Protein AF-A0A7S1Y3G5-F1 (afdb_monomer_lite)

Organism: NCBI:txid210454

pLDDT: mean 79.41, std 17.82, range [39.38, 94.56]

Structure (mmCIF, N/CA/C/O backbone):
data_AF-A0A7S1Y3G5-F1
#
_entry.id   AF-A0A7S1Y3G5-F1
#
loop_
_atom_site.group_PDB
_atom_site.id
_atom_site.type_symbol
_atom_site.label_atom_id
_atom_site.label_alt_id
_atom_site.label_comp_id
_atom_site.label_asym_id
_atom_site.label_entity_id
_atom_site.label_seq_id
_atom_site.pdbx_PDB_ins_code
_atom_site.Cartn_x
_atom_site.Cartn_y
_atom_site.Cartn_z
_atom_site.occupancy
_atom_site.B_iso_or_equiv
_atom_site.auth_seq_id
_atom_site.auth_comp_id
_atom_site.auth_asym_id
_atom_site.auth_atom_id
_atom_site.pdbx_PDB_model_num
ATOM 1 N N . SER A 1 1 ? 60.896 10.242 -20.065 1.00 41.62 1 SER A N 1
ATOM 2 C CA . SER A 1 1 ? 59.693 10.725 -19.368 1.00 41.62 1 SER A CA 1
ATOM 3 C C . SER A 1 1 ? 58.523 9.837 -19.714 1.00 41.62 1 SER A C 1
ATOM 5 O O . SER A 1 1 ? 58.024 9.941 -20.824 1.00 41.62 1 SER A O 1
ATOM 7 N N . THR A 1 2 ? 58.109 8.944 -18.815 1.00 39.38 2 THR A N 1
ATOM 8 C CA . THR A 1 2 ? 56.960 8.067 -19.079 1.00 39.38 2 THR A CA 1
ATOM 9 C C . THR A 1 2 ? 56.227 7.795 -17.775 1.00 39.38 2 THR A C 1
ATOM 11 O O . THR A 1 2 ? 56.790 7.193 -16.865 1.00 39.38 2 THR A O 1
ATOM 14 N N . ARG A 1 3 ? 54.970 8.233 -17.675 1.00 43.00 3 ARG A N 1
ATOM 15 C CA . ARG A 1 3 ? 54.024 7.713 -16.683 1.00 43.00 3 ARG A CA 1
ATOM 16 C C . ARG A 1 3 ? 52.617 7.799 -17.269 1.00 43.00 3 ARG A C 1
ATOM 18 O O . ARG A 1 3 ? 51.950 8.819 -17.163 1.00 43.00 3 ARG A O 1
ATOM 25 N N . ILE A 1 4 ? 52.210 6.731 -17.951 1.00 54.03 4 ILE A N 1
ATOM 26 C CA . ILE A 1 4 ? 50.811 6.501 -18.311 1.00 54.03 4 ILE A CA 1
ATOM 27 C C . ILE A 1 4 ? 50.126 6.069 -17.009 1.00 54.03 4 ILE A C 1
ATOM 29 O O . ILE A 1 4 ? 50.507 5.060 -16.413 1.00 54.03 4 ILE A O 1
ATOM 33 N N . LEU A 1 5 ? 49.181 6.869 -16.519 1.00 49.78 5 LEU A N 1
ATOM 34 C CA . LEU A 1 5 ? 48.320 6.490 -15.403 1.00 49.78 5 LEU A CA 1
ATOM 35 C C . LEU A 1 5 ? 47.374 5.397 -15.906 1.00 49.78 5 LEU A C 1
ATOM 37 O O . LEU A 1 5 ? 46.508 5.652 -16.737 1.00 49.78 5 LEU A O 1
ATOM 41 N N . SER A 1 6 ? 47.584 4.170 -15.435 1.00 50.19 6 SER A N 1
ATOM 42 C CA . SER A 1 6 ? 46.678 3.055 -15.690 1.00 50.19 6 SER A CA 1
ATOM 43 C C . SER A 1 6 ? 45.402 3.292 -14.884 1.00 50.19 6 SER A C 1
ATOM 45 O O . SER A 1 6 ? 45.439 3.298 -13.652 1.00 50.19 6 SER A O 1
ATOM 47 N N . ALA A 1 7 ? 44.288 3.550 -15.568 1.00 54.78 7 ALA A N 1
ATOM 48 C CA . ALA A 1 7 ? 42.975 3.597 -14.947 1.00 54.78 7 ALA A CA 1
ATOM 49 C C . ALA A 1 7 ? 42.641 2.183 -14.451 1.00 54.78 7 ALA A C 1
ATOM 51 O O . ALA A 1 7 ? 42.355 1.284 -15.239 1.00 54.78 7 ALA A O 1
ATOM 52 N N . SER A 1 8 ? 42.744 1.975 -13.140 1.00 55.62 8 SER A N 1
ATOM 53 C CA . SER A 1 8 ? 42.295 0.751 -12.481 1.00 55.62 8 SER A CA 1
ATOM 54 C C . SER A 1 8 ? 40.800 0.582 -12.743 1.00 55.62 8 SER A C 1
ATOM 56 O O . SER A 1 8 ? 39.989 1.335 -12.207 1.00 55.62 8 SER A O 1
ATOM 58 N N . ALA A 1 9 ? 40.440 -0.386 -13.585 1.00 59.19 9 ALA A N 1
ATOM 59 C CA . ALA A 1 9 ? 39.063 -0.794 -13.807 1.00 59.19 9 ALA A CA 1
ATOM 60 C C . ALA A 1 9 ? 38.490 -1.333 -12.488 1.00 59.19 9 ALA A C 1
ATOM 62 O O . ALA A 1 9 ? 38.818 -2.437 -12.056 1.00 59.19 9 ALA A O 1
ATOM 63 N N . PHE A 1 10 ? 37.672 -0.529 -11.812 1.00 66.12 10 PHE A N 1
ATOM 64 C CA . PHE A 1 10 ? 36.887 -1.007 -10.682 1.00 66.12 10 PHE A CA 1
ATOM 65 C C . PHE A 1 10 ? 35.807 -1.955 -11.215 1.00 66.12 10 PHE A C 1
ATOM 67 O O . PHE A 1 10 ? 35.132 -1.598 -12.184 1.00 66.12 10 PHE A O 1
ATOM 74 N N . PRO A 1 11 ? 35.610 -3.141 -10.618 1.00 61.00 11 PRO A N 1
ATOM 75 C CA . PRO A 1 11 ? 34.466 -3.968 -10.959 1.00 61.00 11 PRO A CA 1
ATOM 76 C C . PRO A 1 11 ? 33.196 -3.236 -10.513 1.00 61.00 11 PRO A C 1
ATOM 78 O O . PRO A 1 11 ? 32.906 -3.123 -9.323 1.00 61.00 11 PRO A O 1
ATOM 81 N N . SER A 1 12 ? 32.448 -2.694 -11.470 1.00 59.72 12 SER A N 1
ATOM 82 C CA . SER A 1 12 ? 31.112 -2.160 -11.235 1.00 59.72 12 SER A CA 1
ATOM 83 C C . SER A 1 12 ? 30.147 -3.329 -11.041 1.00 59.72 12 SER A C 1
ATOM 85 O O . SER A 1 12 ? 29.638 -3.918 -11.993 1.00 59.72 12 SER A O 1
ATOM 87 N N . THR A 1 13 ? 29.900 -3.692 -9.782 1.00 57.12 13 THR A N 1
ATOM 88 C CA . THR A 1 13 ? 28.844 -4.645 -9.425 1.00 57.12 13 THR A CA 1
ATOM 89 C C . THR A 1 13 ? 27.491 -4.015 -9.743 1.00 57.12 13 THR A C 1
ATOM 91 O O . THR A 1 13 ? 27.007 -3.153 -9.013 1.00 57.12 13 THR A O 1
ATOM 94 N N . THR A 1 14 ? 26.879 -4.442 -10.845 1.00 55.94 14 THR A N 1
ATOM 95 C CA . THR A 1 14 ? 25.497 -4.081 -11.174 1.00 55.94 14 THR A CA 1
ATOM 96 C C . THR A 1 14 ? 24.565 -4.959 -10.349 1.00 55.94 14 THR A C 1
ATOM 98 O O . THR A 1 14 ? 24.569 -6.181 -10.488 1.00 55.94 14 THR A O 1
ATOM 101 N N . ILE A 1 15 ? 23.782 -4.344 -9.465 1.00 59.75 15 ILE A N 1
ATOM 102 C CA . ILE A 1 15 ? 22.759 -5.034 -8.678 1.00 59.75 15 ILE A CA 1
ATOM 103 C C . ILE A 1 15 ? 21.478 -5.025 -9.512 1.00 59.75 15 ILE A C 1
ATOM 105 O O . ILE A 1 15 ? 20.878 -3.972 -9.712 1.00 59.75 15 ILE A O 1
ATOM 109 N N . ALA A 1 16 ? 21.072 -6.186 -10.026 1.00 57.31 16 ALA A N 1
ATOM 110 C CA . ALA A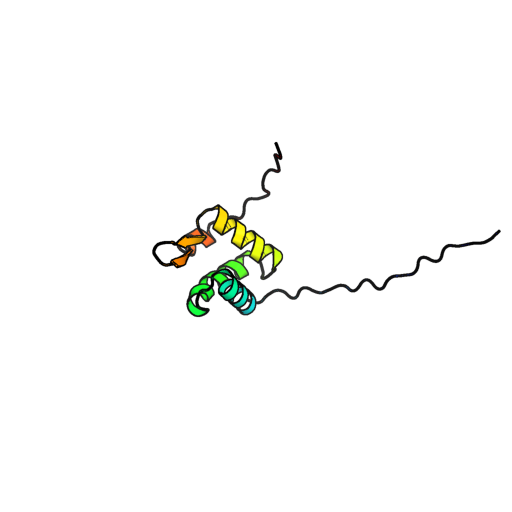 1 16 ? 19.787 -6.325 -10.700 1.00 57.31 16 ALA A CA 1
ATOM 111 C C . ALA A 1 16 ? 18.669 -6.295 -9.649 1.00 57.31 16 ALA A C 1
ATOM 113 O O . ALA A 1 16 ? 18.568 -7.191 -8.811 1.00 57.31 16 ALA A O 1
ATOM 114 N N . VAL A 1 17 ? 17.840 -5.253 -9.682 1.00 56.34 17 VAL A N 1
ATOM 115 C CA . VAL A 1 17 ? 16.599 -5.206 -8.906 1.00 56.34 17 VAL A CA 1
ATOM 116 C C . VAL A 1 17 ? 15.587 -6.041 -9.676 1.00 56.34 17 VAL A C 1
ATOM 118 O O . VAL A 1 17 ? 15.069 -5.607 -10.698 1.00 56.34 17 VAL A O 1
ATOM 121 N N . THR A 1 18 ? 15.357 -7.274 -9.236 1.00 58.56 18 THR A N 1
ATOM 122 C CA . THR A 1 18 ? 14.269 -8.095 -9.773 1.00 58.56 18 THR A CA 1
ATOM 123 C C . THR A 1 18 ? 12.938 -7.409 -9.487 1.00 58.56 18 THR A C 1
ATOM 125 O O . THR A 1 18 ? 12.706 -6.992 -8.349 1.00 58.56 18 THR A O 1
ATOM 128 N N . GLU A 1 19 ? 12.085 -7.310 -10.504 1.00 64.38 19 GLU A N 1
ATOM 129 C CA . GLU A 1 19 ? 10.712 -6.810 -10.396 1.00 64.38 19 GLU A CA 1
ATOM 130 C C . GLU A 1 19 ? 10.008 -7.500 -9.218 1.00 64.38 19 GLU A C 1
ATOM 132 O O . GLU A 1 19 ? 10.013 -8.731 -9.095 1.00 64.38 19 GLU A O 1
ATOM 137 N N . PHE A 1 20 ? 9.465 -6.710 -8.289 1.00 68.62 20 PHE A N 1
ATOM 138 C CA . PHE A 1 20 ? 8.716 -7.252 -7.166 1.00 68.62 20 PHE A CA 1
ATOM 139 C C . PHE A 1 20 ? 7.426 -7.833 -7.720 1.00 68.62 20 PHE A C 1
ATOM 141 O O . PHE A 1 20 ? 6.564 -7.096 -8.179 1.00 68.62 20 PHE A O 1
ATOM 148 N N . ASN A 1 21 ? 7.254 -9.145 -7.602 1.00 84.50 21 ASN A N 1
ATOM 149 C CA . ASN A 1 21 ? 5.952 -9.757 -7.816 1.00 84.50 21 ASN A CA 1
ATOM 150 C C . ASN A 1 21 ? 4.909 -9.204 -6.818 1.00 84.50 21 ASN A C 1
ATOM 152 O O . ASN A 1 21 ? 5.243 -8.625 -5.777 1.00 84.50 21 ASN A O 1
ATOM 156 N N . VAL A 1 22 ? 3.628 -9.437 -7.107 1.00 88.81 22 VAL A N 1
ATOM 157 C CA . VAL A 1 22 ? 2.496 -9.009 -6.263 1.00 88.81 22 VAL A CA 1
ATOM 158 C C . VAL A 1 22 ? 2.674 -9.417 -4.795 1.00 88.81 22 VAL A C 1
ATOM 160 O O . VAL A 1 22 ? 2.399 -8.624 -3.901 1.00 88.81 22 VAL A O 1
ATOM 163 N N . GLU A 1 23 ? 3.175 -10.624 -4.529 1.00 89.56 23 GLU A N 1
ATOM 164 C CA . GLU A 1 23 ? 3.408 -11.126 -3.168 1.00 89.56 23 GLU A CA 1
ATOM 165 C C . GLU A 1 23 ? 4.453 -10.292 -2.413 1.00 89.56 23 GLU A C 1
ATOM 167 O O . GLU A 1 23 ? 4.321 -10.012 -1.221 1.00 89.56 23 GLU A O 1
ATOM 172 N N . THR A 1 24 ? 5.504 -9.843 -3.094 1.00 88.19 24 THR A N 1
ATOM 173 C CA . THR A 1 24 ? 6.530 -9.011 -2.464 1.00 88.19 24 THR A CA 1
ATOM 174 C C . THR A 1 24 ? 6.015 -7.590 -2.229 1.00 88.19 24 THR A C 1
ATOM 176 O O . THR A 1 24 ? 6.306 -7.022 -1.173 1.00 88.19 24 THR A O 1
ATOM 179 N N . VAL A 1 25 ? 5.170 -7.055 -3.120 1.00 90.25 25 VAL A N 1
ATOM 180 C CA . VAL A 1 25 ? 4.427 -5.805 -2.868 1.00 90.25 25 VAL A CA 1
ATOM 181 C C . VAL A 1 25 ? 3.488 -5.964 -1.665 1.00 90.25 25 VAL A C 1
ATOM 183 O O . VAL A 1 25 ? 3.498 -5.120 -0.772 1.00 90.25 25 VAL A O 1
ATOM 186 N N . ALA A 1 26 ? 2.743 -7.068 -1.567 1.00 92.50 26 ALA A N 1
ATOM 187 C CA . ALA A 1 26 ? 1.851 -7.342 -0.439 1.00 92.50 26 ALA A CA 1
ATOM 188 C C . ALA A 1 26 ? 2.619 -7.411 0.888 1.00 92.50 26 ALA A C 1
ATOM 190 O O . ALA A 1 26 ? 2.271 -6.712 1.836 1.00 92.50 26 ALA A O 1
ATOM 191 N N . ARG A 1 27 ? 3.729 -8.158 0.948 1.00 91.00 27 ARG A N 1
ATOM 192 C CA . ARG A 1 27 ? 4.590 -8.220 2.146 1.00 91.00 27 ARG A CA 1
ATOM 193 C C . ARG A 1 27 ? 5.161 -6.857 2.534 1.00 91.00 27 ARG A C 1
ATOM 195 O O . ARG A 1 27 ? 5.300 -6.564 3.724 1.00 91.00 27 ARG A O 1
ATOM 202 N N . PHE A 1 28 ? 5.504 -6.026 1.552 1.00 90.75 28 PHE A N 1
ATOM 203 C CA . PHE A 1 28 ? 5.934 -4.651 1.795 1.00 90.75 28 PHE A CA 1
ATOM 204 C C . PHE A 1 28 ? 4.803 -3.804 2.401 1.00 90.75 28 PHE A C 1
ATOM 206 O O . PHE A 1 28 ? 5.025 -3.107 3.396 1.00 90.75 28 PHE A O 1
ATOM 213 N N . LEU A 1 29 ? 3.581 -3.921 1.875 1.00 92.38 29 LEU A N 1
ATOM 214 C CA . LEU A 1 29 ? 2.395 -3.244 2.403 1.00 92.38 29 LEU A CA 1
ATOM 215 C C . LEU A 1 29 ? 2.014 -3.722 3.805 1.00 92.38 29 LEU A C 1
ATOM 217 O O . LEU A 1 29 ? 1.777 -2.878 4.661 1.00 92.38 29 LEU A O 1
ATOM 221 N N . VAL A 1 30 ? 2.031 -5.029 4.087 1.00 93.81 30 VAL A N 1
ATOM 222 C CA . VAL A 1 30 ? 1.786 -5.578 5.437 1.00 93.81 30 VAL A CA 1
ATOM 223 C C . VAL A 1 30 ? 2.711 -4.918 6.458 1.00 93.81 30 VAL A C 1
ATOM 225 O O . VAL A 1 30 ? 2.264 -4.449 7.504 1.00 93.81 30 VAL A O 1
ATOM 228 N N . LYS A 1 31 ? 4.009 -4.818 6.144 1.00 91.94 31 LYS A N 1
ATOM 229 C CA . LYS A 1 31 ? 4.995 -4.193 7.040 1.00 91.94 31 LYS A CA 1
ATOM 230 C C . LYS A 1 31 ? 4.789 -2.686 7.193 1.00 91.94 31 LYS A C 1
ATOM 232 O O . LYS A 1 31 ? 4.986 -2.158 8.285 1.00 91.94 31 LYS A O 1
ATOM 237 N N . THR A 1 32 ? 4.404 -2.008 6.116 1.00 91.31 32 THR A N 1
ATOM 238 C CA . THR A 1 32 ? 4.246 -0.546 6.082 1.00 91.31 32 THR A CA 1
ATOM 239 C C . THR A 1 32 ? 2.948 -0.107 6.764 1.00 91.31 32 THR A C 1
ATOM 241 O O . THR A 1 32 ? 2.950 0.810 7.583 1.00 91.31 32 THR A O 1
ATOM 244 N N . LEU A 1 33 ? 1.848 -0.801 6.472 1.00 92.12 33 LEU A N 1
ATOM 245 C CA . LEU A 1 33 ? 0.494 -0.492 6.931 1.00 92.12 33 LEU A CA 1
ATOM 246 C C . LEU A 1 33 ? 0.100 -1.258 8.201 1.00 92.12 33 LEU A C 1
ATOM 248 O O . LEU A 1 33 ? -0.985 -1.029 8.733 1.00 92.12 33 LEU A O 1
ATOM 252 N N . LYS A 1 34 ? 0.950 -2.173 8.692 1.00 91.75 34 LYS A N 1
ATOM 253 C CA . LYS A 1 34 ? 0.679 -3.038 9.857 1.00 91.75 34 LYS A CA 1
ATOM 254 C C . LYS A 1 34 ? -0.718 -3.674 9.795 1.00 91.75 34 LYS A C 1
ATOM 256 O O . LYS A 1 34 ? -1.446 -3.673 10.782 1.00 91.75 34 LYS A O 1
ATOM 261 N N . SER A 1 35 ? -1.093 -4.129 8.605 1.00 90.56 35 SER A N 1
ATOM 262 C CA . SER A 1 35 ? -2.405 -4.699 8.280 1.00 90.56 35 SER A CA 1
ATOM 263 C C . SER A 1 35 ? -2.232 -6.136 7.800 1.00 90.56 35 SER A C 1
ATOM 265 O O . SER A 1 35 ? -1.132 -6.510 7.388 1.00 90.56 35 SER A O 1
ATOM 267 N N . ASP A 1 36 ? -3.295 -6.934 7.854 1.00 90.94 36 ASP A N 1
ATOM 268 C CA . ASP A 1 36 ? -3.236 -8.336 7.452 1.00 90.94 36 ASP A CA 1
ATOM 269 C C . ASP A 1 36 ? -3.027 -8.495 5.942 1.00 90.94 36 ASP A C 1
ATOM 271 O O . ASP A 1 36 ? -3.469 -7.680 5.131 1.00 90.94 36 ASP A O 1
ATOM 275 N N . GLU A 1 37 ? -2.349 -9.577 5.555 1.00 89.31 37 GLU A N 1
ATOM 276 C CA . GLU A 1 37 ? -2.011 -9.856 4.155 1.00 89.31 37 GLU A CA 1
ATOM 277 C C . GLU A 1 37 ? -3.253 -9.965 3.264 1.00 89.31 37 GLU A C 1
ATOM 279 O O . GLU A 1 37 ? -3.254 -9.471 2.137 1.00 89.31 37 GLU A O 1
ATOM 284 N N . VAL A 1 38 ? -4.330 -10.554 3.792 1.00 90.81 38 VAL A N 1
ATOM 285 C CA . VAL A 1 38 ? -5.610 -10.712 3.088 1.00 90.81 38 VAL A CA 1
ATOM 286 C C . VAL A 1 38 ? -6.225 -9.355 2.744 1.00 90.81 38 VAL A C 1
ATOM 288 O O . VAL A 1 38 ? -6.725 -9.181 1.633 1.00 90.81 38 VAL A O 1
ATOM 291 N N . ASP A 1 39 ? -6.126 -8.386 3.655 1.00 90.38 39 ASP A N 1
ATOM 292 C CA . ASP A 1 39 ? -6.711 -7.056 3.483 1.00 90.38 39 ASP A CA 1
ATOM 293 C C . ASP A 1 39 ? -5.906 -6.205 2.500 1.00 90.38 39 ASP A C 1
ATOM 295 O O . ASP A 1 39 ? -6.481 -5.465 1.702 1.00 90.38 39 ASP A O 1
ATOM 299 N N . VAL A 1 40 ? -4.574 -6.319 2.517 1.00 93.31 40 VAL A N 1
ATOM 300 C CA . VAL A 1 40 ? -3.711 -5.532 1.620 1.00 93.31 40 VAL A CA 1
ATOM 301 C C . VAL A 1 40 ? -3.545 -6.157 0.237 1.00 93.31 40 VAL A C 1
ATOM 303 O O . VAL A 1 40 ? -3.118 -5.462 -0.680 1.00 93.31 40 VAL A O 1
ATOM 306 N N . MET A 1 41 ? -3.878 -7.437 0.045 1.00 93.25 41 MET A N 1
ATOM 307 C CA . MET A 1 41 ? -3.699 -8.140 -1.233 1.00 93.25 41 MET A CA 1
ATOM 308 C C . MET A 1 41 ? -4.404 -7.4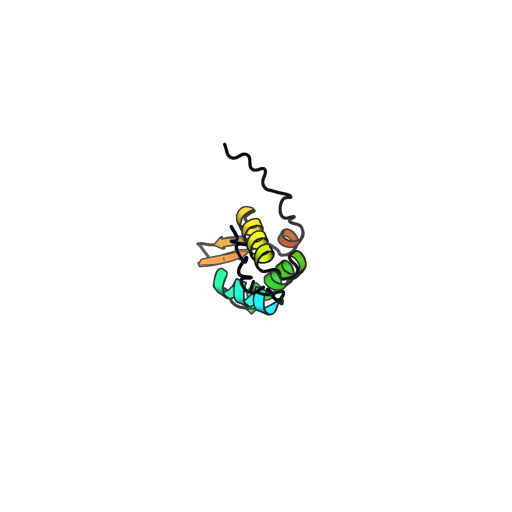58 -2.427 1.00 93.25 41 MET A C 1
ATOM 310 O O . MET A 1 41 ? -3.786 -7.349 -3.490 1.00 93.25 41 MET A O 1
ATOM 314 N N . PRO A 1 42 ? -5.653 -6.962 -2.312 1.00 93.81 42 PRO A N 1
ATOM 315 C CA . PRO A 1 42 ? -6.298 -6.215 -3.392 1.00 93.81 42 PRO A CA 1
ATOM 316 C C . PRO A 1 42 ? -5.549 -4.924 -3.746 1.00 93.81 42 PRO A C 1
ATOM 318 O O . PRO A 1 42 ? -5.339 -4.634 -4.924 1.00 93.81 42 PRO A O 1
ATOM 321 N N . LEU A 1 43 ? -5.082 -4.188 -2.733 1.00 93.12 43 LEU A N 1
ATOM 322 C CA . LEU A 1 43 ? -4.285 -2.978 -2.923 1.00 93.12 43 LEU A CA 1
ATOM 323 C C . LEU A 1 43 ? -2.913 -3.310 -3.535 1.00 93.12 43 LEU A C 1
ATOM 325 O O . LEU A 1 43 ? -2.463 -2.619 -4.442 1.00 93.12 43 LEU A O 1
ATOM 329 N N . ALA A 1 44 ? -2.277 -4.403 -3.109 1.00 93.00 44 ALA A N 1
ATOM 330 C CA . ALA A 1 44 ? -1.000 -4.874 -3.643 1.00 93.00 44 ALA A CA 1
ATOM 331 C C . ALA A 1 44 ? -1.078 -5.184 -5.140 1.00 93.00 44 ALA A C 1
ATOM 333 O O . ALA A 1 44 ? -0.187 -4.794 -5.892 1.00 93.00 44 ALA A O 1
ATOM 334 N N . LYS A 1 45 ? -2.155 -5.852 -5.576 1.00 93.31 45 LYS A N 1
ATOM 335 C CA . LYS A 1 45 ? -2.414 -6.125 -6.997 1.00 93.31 45 LYS A CA 1
ATOM 336 C C . LYS A 1 45 ? -2.561 -4.835 -7.789 1.00 93.31 45 LYS A C 1
ATOM 338 O O . LYS A 1 45 ? -1.877 -4.675 -8.791 1.00 93.31 45 LYS A O 1
ATOM 343 N N . LEU A 1 46 ? -3.377 -3.901 -7.299 1.00 92.94 46 LEU A N 1
ATOM 344 C CA . LEU A 1 46 ? -3.589 -2.617 -7.964 1.00 92.94 46 LEU A CA 1
ATOM 345 C C . LEU A 1 46 ? -2.285 -1.817 -8.098 1.00 92.94 46 LEU A C 1
ATOM 347 O O . LEU A 1 46 ? -1.973 -1.311 -9.173 1.00 92.94 46 LEU A O 1
ATOM 351 N N . ILE A 1 47 ? -1.497 -1.734 -7.023 1.00 91.00 47 ILE A N 1
ATOM 352 C CA . ILE A 1 47 ? -0.212 -1.029 -7.038 1.00 91.00 47 ILE A CA 1
ATOM 353 C C . ILE A 1 47 ? 0.760 -1.721 -7.995 1.00 91.00 47 ILE A C 1
ATOM 355 O O . ILE A 1 47 ? 1.397 -1.046 -8.799 1.00 91.00 47 ILE A O 1
ATOM 359 N N . HIS A 1 48 ? 0.857 -3.051 -7.963 1.00 91.25 48 HIS A N 1
ATOM 360 C CA . HIS A 1 48 ? 1.707 -3.802 -8.886 1.00 91.25 48 HIS A CA 1
ATOM 361 C C . HIS A 1 48 ? 1.294 -3.587 -10.350 1.00 91.25 48 HIS A C 1
ATOM 363 O O . HIS A 1 48 ? 2.152 -3.350 -11.193 1.00 91.25 48 HIS A O 1
ATOM 369 N N . GLU A 1 49 ? -0.004 -3.618 -10.661 1.00 90.38 49 GLU A N 1
ATOM 370 C CA . GLU A 1 49 ? -0.531 -3.330 -12.004 1.00 90.38 49 GLU A CA 1
ATOM 371 C C . GLU A 1 49 ? -0.181 -1.911 -12.475 1.00 90.38 49 GLU A C 1
ATOM 373 O O . GLU A 1 49 ? 0.121 -1.713 -13.649 1.00 90.38 49 GLU A O 1
ATOM 378 N N . LYS A 1 50 ? -0.189 -0.927 -11.567 1.00 86.69 50 LYS A N 1
ATOM 379 C CA . LYS A 1 50 ? 0.140 0.473 -11.877 1.00 86.69 50 LYS A CA 1
ATOM 380 C C . LYS A 1 50 ? 1.636 0.753 -12.007 1.00 86.69 50 LYS A C 1
ATOM 382 O O . LYS A 1 50 ? 2.007 1.687 -12.706 1.00 86.69 50 LYS A O 1
ATOM 387 N N . THR A 1 51 ? 2.474 -0.022 -11.327 1.00 87.38 51 THR A N 1
ATOM 388 C CA . THR A 1 51 ? 3.912 0.270 -11.161 1.00 87.38 51 THR A CA 1
ATOM 389 C C . THR A 1 51 ? 4.828 -0.763 -11.812 1.00 87.38 51 THR A C 1
ATOM 391 O O . THR A 1 51 ? 6.045 -0.614 -11.779 1.00 87.38 51 THR A O 1
ATOM 394 N N . GLY A 1 52 ? 4.275 -1.852 -12.352 1.00 82.19 52 GLY A N 1
ATOM 395 C CA . GLY A 1 52 ? 5.060 -2.965 -12.894 1.00 82.19 52 GLY A CA 1
ATOM 396 C C . GLY A 1 52 ? 5.910 -3.694 -11.847 1.00 82.19 52 GLY A C 1
ATOM 397 O O . GLY A 1 52 ? 6.827 -4.421 -12.209 1.00 82.19 52 GLY A O 1
ATOM 398 N N . GLY A 1 53 ? 5.650 -3.484 -10.551 1.00 79.69 53 GLY A N 1
ATOM 399 C CA . GLY A 1 53 ? 6.416 -4.120 -9.479 1.00 79.69 53 GLY A CA 1
ATOM 400 C C . GLY A 1 53 ? 7.796 -3.502 -9.228 1.00 79.69 53 GLY A C 1
ATOM 401 O O . GLY A 1 53 ? 8.598 -4.066 -8.485 1.00 79.69 53 GLY A O 1
ATOM 402 N N . ASN A 1 54 ? 8.124 -2.340 -9.792 1.00 83.75 54 ASN A N 1
ATOM 403 C CA . ASN A 1 54 ? 9.360 -1.652 -9.425 1.00 83.75 54 ASN A CA 1
ATOM 404 C C . ASN A 1 54 ? 9.221 -1.027 -8.025 1.00 83.75 54 ASN A C 1
ATOM 406 O O . ASN A 1 54 ? 8.323 -0.229 -7.785 1.00 83.75 54 ASN A O 1
ATOM 410 N N . ILE A 1 55 ? 10.117 -1.356 -7.087 1.00 82.25 55 ILE A N 1
ATOM 411 C CA . ILE A 1 55 ? 10.029 -0.881 -5.694 1.00 82.25 55 ILE A CA 1
ATOM 412 C C . ILE A 1 55 ? 10.095 0.649 -5.557 1.00 82.25 55 ILE A C 1
ATOM 414 O O . ILE A 1 55 ? 9.499 1.203 -4.629 1.00 82.25 55 ILE A O 1
ATOM 418 N N . PHE A 1 56 ? 10.797 1.333 -6.465 1.00 83.75 56 PHE A N 1
ATOM 419 C CA . PHE A 1 56 ? 10.827 2.794 -6.496 1.00 83.75 56 PHE A CA 1
ATOM 420 C C . PHE A 1 56 ? 9.444 3.342 -6.858 1.00 83.75 56 PHE A C 1
ATOM 422 O O . PHE A 1 56 ? 8.888 4.142 -6.108 1.00 83.75 56 PHE A O 1
ATOM 429 N N . ASP A 1 57 ? 8.844 2.814 -7.923 1.00 86.81 57 ASP A N 1
ATOM 430 C CA . ASP A 1 57 ? 7.524 3.234 -8.398 1.00 86.81 57 ASP A CA 1
ATOM 431 C C . ASP A 1 57 ? 6.414 2.841 -7.416 1.00 86.81 57 ASP A C 1
ATOM 433 O O . ASP A 1 57 ? 5.515 3.633 -7.149 1.00 86.81 57 ASP A O 1
ATOM 437 N N . VAL A 1 58 ? 6.504 1.662 -6.791 1.00 89.06 58 VAL A N 1
ATOM 438 C CA . VAL A 1 58 ? 5.622 1.230 -5.691 1.00 89.06 58 VAL A CA 1
ATOM 439 C C . VAL A 1 58 ? 5.649 2.248 -4.556 1.00 89.06 58 VAL A C 1
ATOM 441 O O . VAL A 1 58 ? 4.595 2.644 -4.052 1.00 89.06 58 VAL A O 1
ATOM 444 N N . ARG A 1 59 ? 6.846 2.685 -4.145 1.00 89.50 59 ARG A N 1
ATOM 445 C CA . ARG A 1 59 ? 7.012 3.673 -3.077 1.00 89.50 59 ARG A CA 1
ATOM 446 C C . ARG A 1 59 ? 6.448 5.034 -3.481 1.00 89.50 59 ARG A C 1
ATOM 448 O O . ARG A 1 59 ? 5.732 5.635 -2.681 1.00 89.50 59 ARG A O 1
ATOM 455 N N . GLU A 1 60 ? 6.765 5.519 -4.677 1.00 89.56 60 GLU A N 1
ATOM 456 C CA . GLU A 1 60 ? 6.262 6.809 -5.163 1.00 89.56 60 GLU A CA 1
ATOM 457 C C . GLU A 1 60 ? 4.738 6.795 -5.313 1.00 89.56 60 GLU A C 1
ATOM 459 O O . GLU A 1 60 ? 4.065 7.724 -4.867 1.00 89.56 60 GLU A O 1
ATOM 464 N N . TYR A 1 61 ? 4.168 5.700 -5.813 1.00 91.06 61 TYR A N 1
ATOM 465 C CA . TYR A 1 61 ? 2.723 5.540 -5.917 1.00 91.06 61 TYR A CA 1
ATOM 466 C C . TYR A 1 61 ? 2.042 5.495 -4.540 1.00 91.06 61 TYR A C 1
ATOM 468 O O . TYR A 1 61 ? 1.016 6.144 -4.338 1.00 91.06 61 TYR A O 1
ATOM 476 N N . LEU A 1 62 ? 2.639 4.816 -3.552 1.00 91.50 62 LEU A N 1
ATOM 477 C CA . LEU A 1 62 ? 2.181 4.843 -2.154 1.00 91.50 62 LEU A CA 1
ATOM 478 C C . LEU A 1 62 ? 2.177 6.256 -1.562 1.00 91.50 62 LEU A C 1
ATOM 480 O O . LEU A 1 62 ? 1.224 6.651 -0.887 1.00 91.50 62 LEU A O 1
ATOM 484 N N . LEU A 1 63 ? 3.235 7.029 -1.810 1.00 91.06 63 LEU A N 1
ATOM 485 C CA . LEU A 1 63 ? 3.307 8.421 -1.369 1.00 91.06 63 LEU A CA 1
ATOM 486 C C . LEU A 1 63 ? 2.266 9.284 -2.079 1.00 91.06 63 LEU A C 1
ATOM 488 O O . LEU A 1 63 ? 1.663 10.147 -1.443 1.00 91.06 63 LEU A O 1
ATOM 492 N N . PHE A 1 64 ? 2.032 9.044 -3.366 1.00 91.62 64 PHE A N 1
ATOM 493 C CA . PHE A 1 64 ? 1.005 9.723 -4.141 1.00 91.62 64 PHE A CA 1
ATOM 494 C C . PHE A 1 64 ? -0.396 9.476 -3.562 1.00 91.62 64 PHE A C 1
ATOM 496 O O . PHE A 1 64 ? -1.084 10.444 -3.233 1.00 91.62 64 PHE A O 1
ATOM 503 N N . ILE A 1 65 ? -0.806 8.222 -3.345 1.00 93.06 65 ILE A N 1
ATOM 504 C CA . ILE A 1 65 ? -2.138 7.927 -2.783 1.00 93.06 65 ILE A CA 1
ATOM 505 C C . ILE A 1 65 ? -2.282 8.465 -1.353 1.00 93.06 65 ILE A C 1
ATOM 507 O O . ILE A 1 65 ? -3.350 8.945 -0.979 1.00 93.06 65 ILE A O 1
ATOM 511 N N . HIS A 1 66 ? -1.197 8.474 -0.572 1.00 93.19 66 HIS A N 1
ATOM 512 C CA . HIS A 1 66 ? -1.189 9.074 0.760 1.00 93.19 66 HIS A CA 1
ATOM 513 C C . HIS A 1 66 ? -1.381 10.596 0.714 1.00 93.19 66 HIS A C 1
ATOM 515 O O . HIS A 1 66 ? -2.204 11.146 1.440 1.00 93.19 66 HIS A O 1
ATOM 521 N N . ARG A 1 67 ? -0.653 11.296 -0.165 1.00 91.81 67 ARG A N 1
ATOM 522 C CA . ARG A 1 67 ? -0.764 12.758 -0.332 1.00 91.81 67 ARG A CA 1
ATOM 523 C C . ARG A 1 67 ? -2.136 13.195 -0.841 1.00 91.81 67 ARG A C 1
ATOM 525 O O . ARG A 1 67 ? -2.569 14.294 -0.517 1.00 91.81 67 ARG A O 1
ATOM 532 N N . ASN A 1 68 ? -2.815 12.341 -1.603 1.00 91.31 68 ASN A N 1
ATOM 533 C CA . ASN A 1 68 ? -4.166 12.593 -2.103 1.00 91.31 68 ASN A CA 1
ATOM 534 C C . ASN A 1 68 ? -5.269 12.146 -1.128 1.00 91.31 68 ASN A C 1
ATOM 536 O O . ASN A 1 68 ? -6.431 12.090 -1.517 1.00 91.31 68 ASN A O 1
ATOM 540 N N . ASN A 1 69 ? -4.930 11.825 0.129 1.00 92.00 69 ASN A N 1
ATOM 541 C CA . ASN A 1 69 ? -5.861 11.328 1.150 1.00 92.00 69 ASN A CA 1
ATOM 542 C C . ASN A 1 69 ? -6.625 10.049 0.755 1.00 92.00 69 ASN A C 1
ATOM 544 O O . ASN A 1 69 ? -7.637 9.728 1.366 1.00 92.00 69 ASN A O 1
ATOM 548 N N . LEU A 1 70 ? -6.131 9.290 -0.226 1.00 93.25 70 LEU A N 1
ATOM 549 C CA . LEU A 1 70 ? -6.689 7.989 -0.608 1.00 93.25 70 LEU A CA 1
ATOM 550 C C . LEU A 1 70 ? -6.165 6.859 0.284 1.00 93.25 70 LEU A C 1
ATOM 552 O O . LEU A 1 70 ? -6.754 5.786 0.335 1.00 93.25 70 LEU A O 1
ATOM 556 N N . LEU A 1 71 ? -5.053 7.099 0.980 1.00 94.31 71 LEU A N 1
ATOM 557 C CA . LEU A 1 71 ? -4.489 6.245 2.017 1.00 94.31 71 LEU A CA 1
ATOM 558 C C . LEU A 1 71 ? -4.204 7.114 3.242 1.00 94.31 71 LEU A C 1
ATOM 560 O O . LEU A 1 71 ? -3.411 8.049 3.166 1.00 94.31 71 LEU A O 1
ATOM 564 N N . PHE A 1 72 ? -4.814 6.803 4.378 1.00 93.44 72 PHE A N 1
ATOM 565 C CA . PHE A 1 72 ? -4.700 7.616 5.586 1.00 93.44 72 PHE A CA 1
ATOM 566 C C . PHE A 1 72 ? -4.748 6.757 6.846 1.00 93.44 72 PHE A C 1
ATOM 568 O O . PHE A 1 72 ? -5.302 5.658 6.874 1.00 93.44 72 PHE A O 1
ATOM 575 N N . TYR A 1 73 ? -4.165 7.266 7.927 1.00 92.62 73 TYR A N 1
ATOM 576 C CA . TYR A 1 73 ? -4.231 6.595 9.217 1.00 92.62 73 TYR A CA 1
ATOM 577 C C . TYR A 1 73 ? -5.497 7.013 9.976 1.00 92.62 73 TYR A C 1
ATOM 579 O O . TYR A 1 73 ? -5.666 8.182 10.330 1.00 92.62 73 TYR A O 1
ATOM 587 N N . SER A 1 74 ? -6.387 6.061 10.263 1.00 93.25 74 SER A N 1
ATOM 588 C CA . SER A 1 74 ? -7.601 6.310 11.041 1.00 93.25 74 SER A CA 1
ATOM 589 C C . SER A 1 74 ? -7.314 6.199 12.535 1.00 93.25 74 SER A C 1
ATOM 591 O O . SER A 1 74 ? -7.068 5.114 13.059 1.00 93.25 74 SER A O 1
ATOM 593 N N . ILE A 1 75 ? -7.413 7.316 13.261 1.00 91.38 75 ILE A N 1
ATOM 594 C CA . ILE A 1 75 ? -7.242 7.331 14.725 1.00 91.38 75 ILE A CA 1
ATOM 595 C C . ILE A 1 75 ? -8.335 6.502 15.418 1.00 91.38 75 ILE A C 1
ATOM 597 O O . ILE A 1 75 ? -8.059 5.815 16.400 1.00 91.38 75 ILE A O 1
ATOM 601 N N . GLN A 1 76 ? -9.565 6.538 14.894 1.00 93.44 76 GLN A N 1
ATOM 602 C CA . GLN A 1 76 ? -10.710 5.833 15.476 1.00 93.44 76 GLN A CA 1
ATOM 603 C C . GLN A 1 76 ? -10.549 4.313 15.385 1.00 93.44 76 GLN A C 1
ATOM 605 O O . GLN A 1 76 ? -10.775 3.611 16.368 1.00 93.44 76 GLN A O 1
ATOM 610 N N . LYS A 1 77 ? -10.114 3.811 14.222 1.00 89.75 77 LYS A N 1
ATOM 611 C CA . LYS A 1 77 ? -9.889 2.377 13.988 1.00 89.75 77 LYS A CA 1
ATOM 612 C C . LYS A 1 77 ? -8.472 1.913 14.358 1.00 89.75 77 LYS A C 1
ATOM 614 O O . LYS A 1 77 ? -8.217 0.715 14.399 1.00 89.75 77 LYS A O 1
ATOM 619 N N . ARG A 1 78 ? -7.567 2.855 14.660 1.00 91.56 78 ARG A N 1
ATOM 620 C CA . ARG A 1 78 ? -6.141 2.639 14.979 1.00 91.56 78 ARG A CA 1
ATOM 621 C C . ARG A 1 78 ? -5.397 1.815 13.926 1.00 91.56 78 ARG A C 1
ATOM 623 O O . ARG A 1 78 ? -4.517 1.024 14.257 1.00 91.56 78 ARG A O 1
ATOM 630 N N . ASN A 1 79 ? -5.752 2.004 12.664 1.00 91.88 79 ASN A N 1
ATOM 631 C CA . ASN A 1 79 ? -5.138 1.315 11.541 1.00 91.88 79 ASN A CA 1
ATOM 632 C C . ASN A 1 79 ? -5.091 2.218 10.306 1.00 91.88 79 ASN A C 1
ATOM 634 O O . ASN A 1 79 ? -5.728 3.274 10.241 1.00 91.88 79 ASN A O 1
ATOM 638 N N . TRP A 1 80 ? -4.311 1.788 9.321 1.00 93.88 80 TRP A N 1
ATOM 639 C CA . TRP A 1 80 ? -4.349 2.385 7.998 1.00 93.88 80 TRP A CA 1
ATOM 640 C C . TRP A 1 80 ? -5.658 2.018 7.310 1.00 93.88 80 TRP A C 1
ATOM 642 O O . TRP A 1 80 ? -6.148 0.894 7.418 1.00 93.88 80 TRP A O 1
ATOM 652 N N . GLN A 1 81 ? -6.246 3.000 6.648 1.00 93.19 81 GLN A N 1
ATOM 653 C CA . GLN A 1 81 ? -7.449 2.868 5.849 1.00 93.19 81 GLN A CA 1
ATOM 654 C C . GLN A 1 81 ? -7.156 3.456 4.479 1.00 93.19 81 GLN A C 1
ATOM 656 O O . GLN A 1 81 ? -6.330 4.359 4.334 1.00 93.19 81 GLN A O 1
ATOM 661 N N . TRP A 1 82 ? -7.830 2.925 3.479 1.00 94.56 82 TRP A N 1
ATOM 662 C CA . TRP A 1 82 ? -7.762 3.430 2.126 1.00 94.56 82 TRP A CA 1
ATOM 663 C C . TRP A 1 82 ? -9.170 3.549 1.566 1.00 94.56 82 TRP A C 1
ATOM 665 O O . TRP A 1 82 ? -10.090 2.858 2.012 1.00 94.56 82 TRP A O 1
ATOM 675 N N . GLU A 1 83 ? -9.316 4.462 0.620 1.00 94.31 83 GLU A N 1
ATOM 676 C CA . GLU A 1 83 ? -10.552 4.663 -0.123 1.00 94.31 83 GLU A CA 1
ATOM 677 C C . GLU A 1 83 ? -10.818 3.500 -1.090 1.00 94.31 83 GLU A C 1
ATOM 679 O O . GLU A 1 83 ? -10.012 2.576 -1.236 1.00 94.31 83 GLU A O 1
ATOM 684 N N . ASP A 1 84 ? -11.968 3.536 -1.759 1.00 92.38 84 ASP A N 1
ATOM 685 C CA . ASP A 1 84 ? -12.351 2.522 -2.741 1.00 92.38 84 ASP A CA 1
ATOM 686 C C . ASP A 1 84 ? -11.252 2.311 -3.804 1.00 92.38 84 ASP A C 1
ATOM 688 O O . ASP A 1 84 ? -10.679 3.259 -4.351 1.00 92.38 84 ASP A O 1
ATOM 692 N N . LEU A 1 85 ? -10.968 1.045 -4.124 1.00 92.25 85 LEU A N 1
ATOM 693 C CA . LEU A 1 85 ? -9.945 0.670 -5.100 1.00 92.25 85 LEU A CA 1
ATOM 694 C C . LEU A 1 85 ? -10.217 1.253 -6.491 1.00 92.25 85 LEU A C 1
ATOM 696 O O . LEU A 1 85 ? -9.264 1.482 -7.234 1.00 92.25 85 LEU A O 1
ATOM 700 N N . HIS A 1 86 ? -11.474 1.515 -6.856 1.00 90.75 86 HIS A N 1
ATOM 701 C CA . HIS A 1 86 ? -11.807 2.192 -8.108 1.00 90.75 86 HIS A CA 1
ATOM 702 C C . HIS A 1 86 ? -11.298 3.638 -8.126 1.00 90.75 86 HIS A C 1
ATOM 704 O O . HIS A 1 86 ? -10.696 4.054 -9.111 1.00 90.75 86 HIS A O 1
ATOM 710 N N . LEU A 1 87 ? -11.433 4.372 -7.016 1.00 89.25 87 LEU A N 1
ATOM 711 C CA . LEU A 1 87 ? -10.907 5.7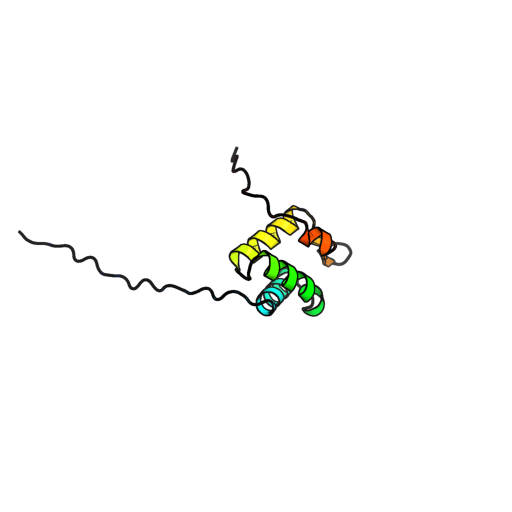38 -6.905 1.00 89.25 87 LEU A CA 1
ATOM 712 C C . LEU A 1 87 ? -9.380 5.748 -6.984 1.00 89.25 87 LEU A C 1
ATOM 714 O O . LEU A 1 87 ? -8.789 6.569 -7.684 1.00 89.25 87 LEU A O 1
ATOM 718 N N . ILE A 1 88 ? -8.735 4.794 -6.309 1.00 91.00 88 ILE A N 1
ATOM 719 C CA . ILE A 1 88 ? -7.279 4.634 -6.371 1.00 91.00 88 ILE A CA 1
ATOM 720 C C . ILE A 1 88 ? -6.845 4.282 -7.798 1.00 91.00 88 ILE A C 1
ATOM 722 O O . ILE A 1 88 ? -5.878 4.842 -8.312 1.00 91.00 88 ILE A O 1
ATOM 726 N N . ARG A 1 89 ? -7.578 3.407 -8.486 1.00 89.44 89 ARG A N 1
ATOM 727 C CA . ARG A 1 89 ? -7.275 3.024 -9.867 1.00 89.44 89 ARG A CA 1
ATOM 728 C C . ARG A 1 89 ? -7.373 4.195 -10.839 1.00 89.44 89 ARG A C 1
ATOM 730 O O . ARG A 1 89 ? -6.533 4.284 -11.737 1.00 89.44 89 ARG A O 1
ATOM 737 N N . ASP A 1 90 ? -8.368 5.053 -10.676 1.00 88.06 90 ASP A N 1
ATOM 738 C CA . ASP A 1 90 ? -8.599 6.188 -11.573 1.00 88.06 90 ASP A CA 1
ATOM 739 C C . ASP A 1 90 ? -7.676 7.375 -11.260 1.00 88.06 90 ASP A C 1
ATOM 741 O O . ASP A 1 90 ? -7.489 8.258 -12.096 1.00 88.06 90 ASP A O 1
ATOM 745 N N . SER A 1 91 ? -7.034 7.372 -10.088 1.00 83.38 91 SER A N 1
ATOM 746 C CA . SER A 1 91 ? -6.026 8.367 -9.732 1.00 83.38 91 SER A CA 1
ATOM 747 C C . SER A 1 91 ? -4.745 8.210 -10.569 1.00 83.38 91 SER A C 1
ATOM 749 O O . SER A 1 91 ? -4.185 7.117 -10.718 1.00 83.38 91 SER A O 1
ATOM 751 N N . ILE A 1 92 ? -4.287 9.326 -11.141 1.00 74.62 92 ILE A N 1
ATOM 752 C CA . ILE A 1 92 ? -3.090 9.401 -11.984 1.00 74.62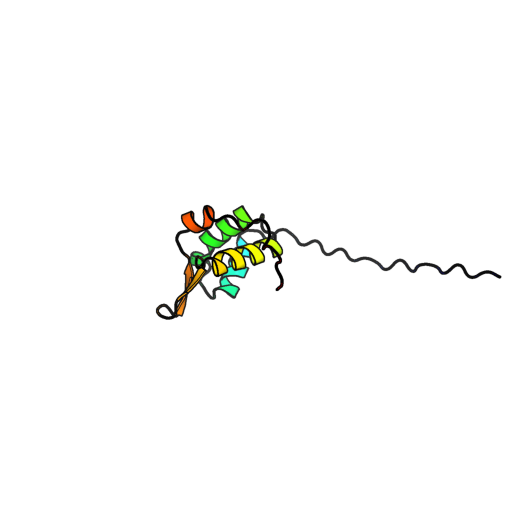 92 ILE A CA 1
ATOM 753 C C . ILE A 1 92 ? -1.971 10.025 -11.143 1.00 74.62 92 ILE A C 1
ATOM 755 O O . ILE A 1 92 ? -2.159 11.147 -10.669 1.00 74.62 92 ILE A O 1
ATOM 759 N N . PRO A 1 93 ? -0.829 9.341 -10.933 1.00 67.00 93 PRO A N 1
ATOM 760 C CA . PRO A 1 93 ? 0.317 9.954 -10.275 1.00 67.00 93 PRO A CA 1
ATOM 761 C C . PRO A 1 93 ? 0.750 11.165 -11.104 1.00 67.00 93 PRO A C 1
ATOM 763 O O . PRO A 1 93 ? 1.086 11.001 -12.272 1.00 67.00 93 PRO A O 1
ATOM 766 N N . ASN A 1 94 ? 0.646 12.367 -10.518 1.00 56.03 94 ASN A N 1
ATOM 767 C CA . ASN A 1 94 ? 0.927 13.642 -11.189 1.00 56.03 94 ASN A CA 1
ATOM 768 C C . ASN A 1 94 ? 2.201 13.537 -12.042 1.00 56.03 94 ASN A C 1
ATOM 770 O O . ASN A 1 94 ? 3.253 13.172 -11.515 1.00 56.03 94 ASN A O 1
ATOM 774 N N . GLU A 1 95 ? 2.097 13.873 -13.332 1.00 51.72 95 GLU A N 1
ATOM 775 C CA . GLU A 1 95 ? 3.254 14.128 -14.192 1.00 51.72 95 GLU A CA 1
ATOM 776 C C . GLU A 1 95 ? 4.063 15.257 -13.551 1.00 51.72 95 GLU A C 1
ATOM 778 O O . GLU A 1 95 ? 3.633 16.400 -13.576 1.00 51.72 95 GLU A O 1
ATOM 783 N N . GLU A 1 96 ? 5.170 14.881 -12.911 1.00 46.84 96 GLU A N 1
ATOM 784 C CA . GLU A 1 96 ? 6.147 15.713 -12.206 1.00 46.84 96 GLU A CA 1
ATOM 785 C C . GLU A 1 96 ? 5.590 16.758 -11.208 1.00 46.84 96 GLU A C 1
ATOM 787 O O . GLU A 1 96 ? 4.852 17.678 -11.558 1.00 46.84 96 GLU A O 1
ATOM 792 N N . PRO A 1 97 ? 5.987 16.716 -9.921 1.00 45.75 97 PRO A N 1
ATOM 793 C CA . PRO A 1 97 ? 5.748 17.863 -9.061 1.00 45.75 97 PRO A CA 1
ATOM 794 C C . PRO A 1 97 ? 6.526 19.042 -9.655 1.00 45.75 97 PRO A C 1
ATOM 796 O O . PRO A 1 97 ? 7.754 18.994 -9.682 1.00 45.75 97 PRO A O 1
ATOM 799 N N . ASN A 1 98 ? 5.824 20.083 -10.120 1.00 40.81 98 ASN A N 1
ATOM 800 C CA . 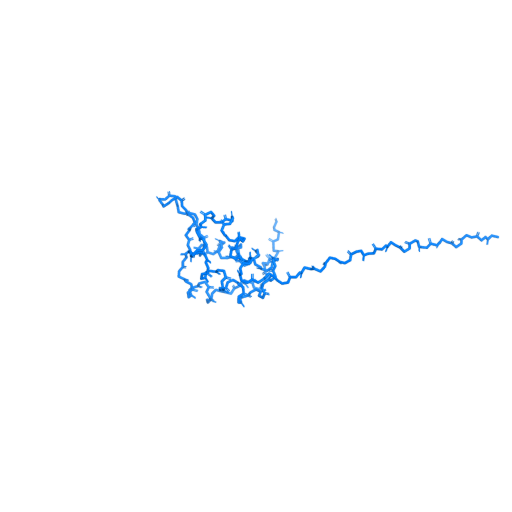ASN A 1 98 ? 6.419 21.384 -10.414 1.00 40.81 98 ASN A CA 1
ATOM 801 C C . ASN A 1 98 ? 7.354 21.740 -9.254 1.00 40.81 98 ASN A C 1
ATOM 803 O O . ASN A 1 98 ? 6.903 22.076 -8.157 1.00 40.81 98 ASN A O 1
ATOM 807 N N . MET A 1 99 ? 8.660 21.613 -9.488 1.00 39.38 99 MET A N 1
ATOM 808 C CA . MET A 1 99 ? 9.710 22.007 -8.561 1.00 39.38 99 MET A CA 1
ATOM 809 C C . MET A 1 99 ? 9.813 23.536 -8.559 1.00 39.38 99 MET A C 1
ATOM 811 O O . MET A 1 99 ? 10.858 24.097 -8.872 1.00 39.38 99 MET A O 1
ATOM 815 N N . GLU A 1 100 ? 8.734 24.231 -8.198 1.00 39.88 100 GLU A N 1
ATOM 816 C CA . GLU A 1 100 ? 8.857 25.569 -7.627 1.00 39.88 100 GLU A CA 1
ATOM 817 C C . GLU A 1 100 ? 9.298 25.391 -6.173 1.00 39.88 100 GLU A C 1
ATOM 819 O O . GLU A 1 100 ? 8.509 25.405 -5.229 1.00 39.88 100 GLU A O 1
ATOM 824 N N . TYR A 1 101 ? 10.599 25.157 -6.004 1.00 45.91 101 TYR A N 1
ATOM 825 C CA . TYR A 1 101 ? 11.267 25.476 -4.752 1.00 45.91 101 TYR A CA 1
ATOM 826 C C . TYR A 1 101 ? 11.295 27.005 -4.651 1.00 45.91 101 TYR A C 1
ATOM 828 O O . TYR A 1 101 ? 12.096 27.653 -5.325 1.00 45.91 101 TYR A O 1
ATOM 836 N N . VAL A 1 102 ? 10.367 27.560 -3.870 1.00 48.88 102 VAL A N 1
ATOM 837 C CA . VAL A 1 102 ? 10.403 28.959 -3.412 1.00 48.88 102 VAL A CA 1
ATOM 838 C C . VAL A 1 102 ? 11.453 29.108 -2.318 1.00 48.88 102 VAL A C 1
ATOM 840 O O . VAL A 1 102 ? 11.508 28.214 -1.440 1.00 48.88 102 VAL A O 1
#

Radius of gyration: 20.1 Å; chains: 1; bounding box: 72×40×35 Å

Foldseek 3Di:
DDDDPPDPDDPPPDDDDPQADLQNLLVVCCVVFVDDSVVCSVVSVLLCVVQVRDPVSSVLLVVQCVVVVQWDQDPVVRTIDGHDSVVSNPDDRD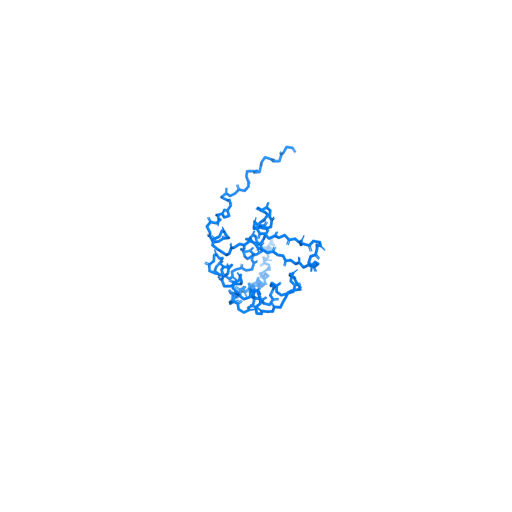PDDPPPPD

Secondary structure (DSSP, 8-state):
---------------------HHHHHHHHHHHHT--HHHHHHHHHHHHHHHTT-HHHHHHHHHHHHHTTSEEEETTTTEEEE--HHHHHHPPP-SS------

Sequence (102 aa):
STRILSASAFPSTTIAVTEFNVETVARFLVKTLKSDEVDVMPLAKLIHEKTGGNIFDVREYLLFIHRNNLLFYSIQKRNWQWEDLHLIRDSIPNEEPNMEYV